Protein AF-A0A661VQ45-F1 (afdb_monomer_lite)

Radius of gyration: 21.42 Å; chains: 1; bounding box: 32×56×74 Å

Secondary structure (DSSP, 8-state):
---------------PPPHHHHHHHHHHHHHTT-HHHHHHHHHHHHTT---HHHHHHHHHHHHHHHHHHHHTT-S-HHHHHHHHHHHHHHHHH-TT--HHHHHHHHHHHHHHHHHHT-

pLDDT: mean 85.07, std 16.23, range [39.12, 97.94]

Sequence (118 aa):
MARKRKRTKKSKRTRRAPLRVLLQRGAEAWRRGREADALRLWERAWEKAPTPELAAALGELYFRRGVRAVVAGSGDDDALVNGLADLERAREFLPGDERPLYHLELAHYHLGVLREAQ

Structure (mmCIF, N/CA/C/O backbone):
data_AF-A0A661VQ45-F1
#
_entry.id   AF-A0A661VQ45-F1
#
loop_
_atom_site.group_PDB
_atom_site.id
_atom_site.type_symbol
_atom_site.label_atom_id
_atom_site.label_alt_id
_atom_site.label_comp_id
_atom_site.label_asym_id
_atom_site.label_entity_id
_atom_site.label_seq_id
_atom_site.pdbx_PDB_ins_code
_atom_site.Cartn_x
_atom_site.Cartn_y
_atom_site.Cartn_z
_atom_site.occupancy
_atom_site.B_iso_or_equiv
_atom_site.auth_seq_id
_atom_site.auth_comp_id
_atom_site.auth_asym_id
_atom_site.auth_atom_id
_atom_site.pdbx_PDB_model_num
ATOM 1 N N . MET A 1 1 ? 5.268 43.640 48.124 1.00 39.12 1 MET A N 1
ATOM 2 C CA . MET A 1 1 ? 4.985 42.185 48.033 1.00 39.12 1 MET A CA 1
ATOM 3 C C . MET A 1 1 ? 4.502 41.834 46.618 1.00 39.12 1 MET A C 1
ATOM 5 O O . MET A 1 1 ? 3.304 41.847 46.364 1.00 39.12 1 MET A O 1
ATOM 9 N N . ALA A 1 2 ? 5.407 41.583 45.663 1.00 46.31 2 ALA A N 1
ATOM 10 C CA . ALA A 1 2 ? 5.041 41.305 44.266 1.00 46.31 2 ALA A CA 1
ATOM 11 C C . ALA A 1 2 ? 4.851 39.793 44.033 1.00 46.31 2 ALA A C 1
ATOM 13 O O . ALA A 1 2 ? 5.775 38.999 44.211 1.00 46.31 2 ALA A O 1
ATOM 14 N N . ARG A 1 3 ? 3.635 39.382 43.652 1.00 49.25 3 ARG A N 1
ATOM 15 C CA . ARG A 1 3 ? 3.276 37.976 43.408 1.00 49.25 3 ARG A CA 1
ATOM 16 C C . ARG A 1 3 ? 3.955 37.453 42.133 1.00 49.25 3 ARG A C 1
ATOM 18 O O . ARG A 1 3 ? 3.633 37.863 41.021 1.00 49.25 3 ARG A O 1
ATOM 25 N N . LYS A 1 4 ? 4.873 36.500 42.310 1.00 51.28 4 LYS A N 1
ATOM 26 C CA . LYS A 1 4 ? 5.548 35.723 41.255 1.00 51.28 4 LYS A CA 1
ATOM 27 C C . LYS A 1 4 ? 4.509 34.973 40.401 1.00 51.28 4 LYS A C 1
ATOM 29 O O . LYS A 1 4 ? 3.874 34.032 40.874 1.00 51.28 4 LYS A O 1
ATOM 34 N N . ARG A 1 5 ? 4.348 35.351 39.128 1.00 54.09 5 ARG A N 1
ATOM 35 C CA . ARG A 1 5 ? 3.573 34.578 38.139 1.00 54.09 5 ARG A CA 1
ATOM 36 C C . ARG A 1 5 ? 4.308 33.265 37.825 1.00 54.09 5 ARG A C 1
ATOM 38 O O . ARG A 1 5 ? 5.359 33.280 37.188 1.00 54.09 5 ARG A O 1
ATOM 45 N N . LYS A 1 6 ? 3.756 32.120 38.248 1.00 49.16 6 LYS A N 1
ATOM 46 C CA . LYS A 1 6 ? 4.218 30.784 37.828 1.00 49.16 6 LYS A CA 1
ATOM 47 C C . LYS A 1 6 ? 3.861 30.571 36.351 1.00 49.16 6 LYS A C 1
ATOM 49 O O . LYS A 1 6 ? 2.714 30.289 36.022 1.00 49.16 6 LYS A O 1
ATOM 54 N N . ARG A 1 7 ? 4.849 30.690 35.457 1.00 54.84 7 ARG A N 1
ATOM 55 C CA . ARG A 1 7 ? 4.757 30.198 34.072 1.00 54.84 7 ARG A CA 1
ATOM 56 C C . ARG A 1 7 ? 4.648 28.671 34.106 1.00 54.84 7 ARG A C 1
ATOM 58 O O . ARG A 1 7 ? 5.625 27.985 34.397 1.00 54.84 7 ARG A O 1
ATOM 65 N N . THR A 1 8 ? 3.468 28.132 33.822 1.00 53.38 8 THR A N 1
ATOM 66 C CA . THR A 1 8 ? 3.267 26.692 33.645 1.00 53.38 8 THR A CA 1
ATOM 67 C C . THR A 1 8 ? 3.890 26.260 32.314 1.00 53.38 8 THR A C 1
ATOM 69 O O . THR A 1 8 ? 3.418 26.608 31.233 1.00 53.38 8 THR A O 1
ATOM 72 N N . LYS A 1 9 ? 4.998 25.510 32.379 1.00 51.47 9 LYS A N 1
ATOM 73 C CA . LYS A 1 9 ? 5.576 24.814 31.220 1.00 51.47 9 LYS A CA 1
ATOM 74 C C . LYS A 1 9 ? 4.565 23.767 30.741 1.00 51.47 9 LYS A C 1
ATOM 76 O O . LYS A 1 9 ? 4.441 22.700 31.337 1.00 51.47 9 LYS A O 1
ATOM 81 N N . LYS A 1 10 ? 3.826 24.069 29.671 1.00 50.44 10 LYS A N 1
ATOM 82 C CA . LYS A 1 10 ? 2.941 23.107 29.002 1.00 50.44 10 LYS A CA 1
ATOM 83 C C . LYS A 1 10 ? 3.830 22.065 28.314 1.00 50.44 10 LYS A C 1
ATOM 85 O O . LYS A 1 10 ? 4.405 22.324 27.261 1.00 50.44 10 LYS A O 1
ATOM 90 N N . SER A 1 11 ? 4.004 20.921 28.971 1.00 50.81 11 SER A N 1
ATOM 91 C CA . SER A 1 11 ? 4.728 19.761 28.448 1.00 50.81 11 SER A CA 1
ATOM 92 C C . SER A 1 11 ? 4.161 19.381 27.076 1.00 50.81 11 SER A C 1
ATOM 94 O O . SER A 1 11 ? 3.004 18.968 26.966 1.00 50.81 11 SER A O 1
ATOM 96 N N . LYS A 1 12 ? 4.964 19.561 26.017 1.00 49.72 12 LYS A N 1
ATOM 97 C CA . LYS A 1 12 ? 4.692 19.064 24.660 1.00 49.72 12 LYS A CA 1
ATOM 98 C C . LYS A 1 12 ? 4.844 17.544 24.668 1.00 49.72 12 LYS A C 1
ATOM 100 O O . LYS A 1 12 ? 5.799 16.993 24.138 1.00 49.72 12 LYS A O 1
ATOM 105 N N . ARG A 1 13 ? 3.899 16.854 25.299 1.00 52.00 13 ARG A N 1
ATOM 106 C CA . ARG A 1 13 ? 3.760 15.409 25.166 1.00 52.00 13 ARG A CA 1
ATOM 107 C C . ARG A 1 13 ? 3.248 15.179 23.746 1.00 52.00 13 ARG A C 1
ATOM 109 O O . ARG A 1 13 ? 2.069 15.402 23.478 1.00 52.00 13 ARG A O 1
ATOM 116 N N . THR A 1 14 ? 4.144 14.840 22.824 1.00 56.00 14 THR A N 1
ATOM 117 C CA . THR A 1 14 ? 3.846 14.432 21.445 1.00 56.00 14 THR A CA 1
ATOM 118 C C . THR A 1 14 ? 2.943 13.200 21.491 1.00 56.00 14 THR A C 1
ATOM 120 O O . THR A 1 14 ? 3.388 12.057 21.434 1.00 56.00 14 THR A O 1
ATOM 123 N N . ARG A 1 15 ? 1.637 13.414 21.682 1.00 61.88 15 ARG A N 1
ATOM 124 C CA . ARG A 1 15 ? 0.642 12.345 21.641 1.00 61.88 15 ARG A CA 1
ATOM 125 C C . ARG A 1 15 ? 0.630 11.815 20.213 1.00 61.88 15 ARG A C 1
ATOM 127 O O . ARG A 1 15 ? 0.176 12.508 19.304 1.00 61.88 15 ARG A O 1
ATOM 134 N N . ARG A 1 16 ? 1.155 10.597 20.024 1.00 75.38 16 ARG A N 1
ATOM 135 C CA . ARG A 1 16 ? 0.959 9.819 18.793 1.00 75.38 16 ARG A CA 1
ATOM 136 C C . ARG A 1 16 ? -0.532 9.876 18.446 1.00 75.38 16 ARG A C 1
ATOM 138 O O . ARG A 1 16 ? -1.365 9.675 19.332 1.00 75.38 16 ARG A O 1
ATOM 145 N N . ALA A 1 17 ? -0.854 10.200 17.195 1.00 83.38 17 ALA A N 1
ATOM 146 C CA . ALA A 1 17 ? -2.241 10.373 16.777 1.00 83.38 17 ALA A CA 1
ATOM 147 C C . ALA A 1 17 ? -3.061 9.098 17.083 1.00 83.38 17 ALA A C 1
ATOM 149 O O . ALA A 1 17 ? -2.539 7.986 16.918 1.00 83.38 17 ALA A O 1
ATOM 150 N N . PRO A 1 18 ? -4.317 9.232 17.551 1.00 91.31 18 PRO A N 1
ATOM 151 C CA . PRO A 1 18 ? -5.218 8.093 17.714 1.00 91.31 18 PRO A CA 1
ATOM 152 C C . PRO A 1 18 ? -5.438 7.357 16.386 1.00 91.31 18 PRO A C 1
ATOM 154 O O . PRO A 1 18 ? -5.460 8.002 15.338 1.00 91.31 18 PRO A O 1
ATOM 157 N N . LEU A 1 19 ? -5.676 6.040 16.435 1.00 91.19 19 LEU A N 1
ATOM 158 C CA . LEU A 1 19 ? -5.913 5.199 15.249 1.00 91.19 19 LEU A CA 1
ATOM 159 C C . LEU A 1 19 ? -6.979 5.795 14.316 1.00 91.19 19 LEU A C 1
ATOM 161 O O . LEU A 1 19 ? -6.713 6.007 13.139 1.00 91.19 19 LEU A O 1
ATOM 165 N N . ARG A 1 20 ? -8.136 6.190 14.867 1.00 93.69 20 ARG A N 1
ATOM 166 C CA . ARG A 1 20 ? -9.227 6.825 14.102 1.00 93.69 20 ARG A CA 1
ATOM 167 C C . ARG A 1 20 ? -8.781 8.050 13.297 1.00 93.69 20 ARG A C 1
ATOM 169 O O . ARG A 1 20 ? -9.253 8.269 12.191 1.00 93.69 20 ARG A O 1
ATOM 176 N N . VAL A 1 21 ? -7.852 8.840 13.844 1.00 94.88 21 VAL A N 1
ATOM 177 C CA . VAL A 1 21 ? -7.346 10.055 13.190 1.00 94.88 21 VAL A CA 1
ATOM 178 C C . VAL A 1 21 ? -6.406 9.691 12.045 1.00 94.88 21 VAL A C 1
ATOM 180 O O . VAL A 1 21 ? -6.426 10.362 11.018 1.00 94.88 21 VAL A O 1
ATOM 183 N N . LEU A 1 22 ? -5.597 8.640 12.207 1.00 95.69 22 LEU A N 1
ATOM 184 C CA . LEU A 1 22 ? -4.733 8.132 11.140 1.00 95.69 22 LEU A CA 1
ATOM 185 C C . LEU A 1 22 ? -5.568 7.603 9.971 1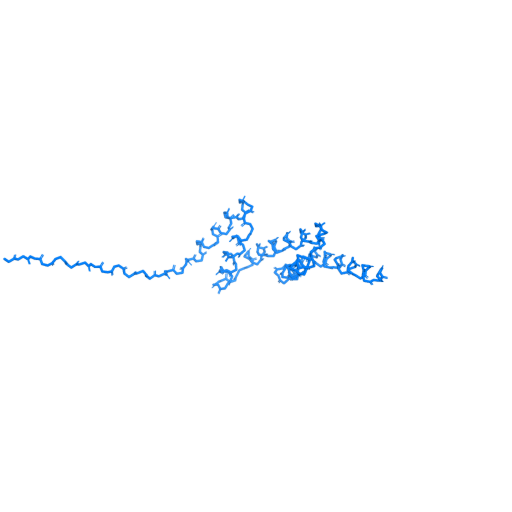.00 95.69 22 LEU A C 1
ATOM 187 O O . LEU A 1 22 ? -5.349 8.035 8.844 1.00 95.69 22 LEU A O 1
ATOM 191 N N . LEU A 1 23 ? -6.577 6.772 10.253 1.00 95.19 23 LEU A N 1
ATOM 192 C CA . LEU A 1 23 ? -7.483 6.225 9.238 1.00 95.19 23 LEU A CA 1
ATOM 193 C C . LEU A 1 23 ? -8.229 7.331 8.481 1.00 95.19 23 LEU A C 1
ATOM 195 O O . LEU A 1 23 ? -8.194 7.368 7.251 1.00 95.19 23 LEU A O 1
ATOM 199 N N . GLN A 1 24 ? -8.839 8.275 9.208 1.00 96.69 24 GLN A N 1
ATOM 200 C CA . GLN A 1 24 ? -9.585 9.386 8.612 1.00 96.69 24 GLN A CA 1
ATOM 201 C C . GLN A 1 24 ? -8.697 10.255 7.716 1.00 96.69 24 GLN A C 1
ATOM 203 O O . GLN A 1 24 ? -9.076 10.572 6.588 1.00 96.69 24 GLN A O 1
ATOM 208 N N . ARG A 1 25 ? -7.510 10.639 8.204 1.00 96.94 25 ARG A N 1
ATOM 209 C CA . ARG A 1 25 ? -6.581 11.477 7.435 1.00 96.94 25 ARG A CA 1
ATOM 210 C C . ARG A 1 25 ? -5.977 10.729 6.253 1.00 96.94 25 ARG A C 1
ATOM 212 O O . ARG A 1 25 ? -5.770 11.354 5.219 1.00 96.94 25 ARG A O 1
ATOM 219 N N . GLY A 1 26 ? -5.709 9.429 6.391 1.00 96.44 26 GLY A N 1
ATOM 220 C CA . GLY A 1 26 ? -5.221 8.588 5.299 1.00 96.44 26 GLY A CA 1
ATOM 221 C C . GLY A 1 26 ? -6.246 8.511 4.172 1.00 96.44 26 GLY A C 1
ATOM 222 O O . GLY A 1 26 ? -5.924 8.821 3.031 1.00 96.44 26 GLY A O 1
ATOM 223 N N . ALA A 1 27 ? -7.517 8.268 4.508 1.00 96.00 27 ALA A N 1
ATOM 224 C CA . ALA A 1 27 ? -8.608 8.271 3.535 1.00 96.00 27 ALA A CA 1
ATOM 225 C C . ALA A 1 27 ? -8.824 9.646 2.875 1.00 96.00 27 ALA A C 1
ATOM 227 O O . ALA A 1 27 ? -9.117 9.732 1.685 1.00 96.00 27 ALA A O 1
ATOM 228 N N . GLU A 1 28 ? -8.674 10.742 3.623 1.00 97.62 28 GLU A N 1
ATOM 229 C CA . GLU A 1 28 ? -8.734 12.095 3.057 1.00 97.62 28 GLU A CA 1
ATOM 230 C C . GLU A 1 28 ? -7.545 12.394 2.131 1.00 97.62 28 GLU A C 1
ATOM 232 O O . GLU A 1 28 ? -7.727 13.007 1.080 1.00 97.62 28 GLU A O 1
ATOM 237 N N . ALA A 1 29 ? -6.333 11.972 2.499 1.00 97.19 29 ALA A N 1
ATOM 238 C CA . ALA A 1 29 ? -5.155 12.090 1.646 1.00 97.19 29 ALA A CA 1
ATOM 239 C C . ALA A 1 29 ? -5.329 11.287 0.351 1.00 97.19 29 ALA A C 1
ATOM 241 O O . ALA A 1 29 ? -5.102 11.838 -0.725 1.00 97.19 29 ALA A O 1
ATOM 242 N N . TRP A 1 30 ? -5.840 10.058 0.457 1.00 95.62 30 TRP A N 1
ATOM 243 C CA . TRP A 1 30 ? -6.154 9.188 -0.673 1.00 95.62 30 TRP A CA 1
ATOM 244 C C . TRP A 1 30 ? -7.130 9.839 -1.652 1.00 95.62 30 TRP A C 1
ATOM 246 O O . TRP A 1 30 ? -6.817 9.998 -2.828 1.00 95.62 30 TRP A O 1
ATOM 256 N N . ARG A 1 31 ? -8.274 10.335 -1.157 1.00 95.50 31 ARG A N 1
ATOM 257 C CA . ARG A 1 31 ? -9.271 11.034 -1.992 1.00 95.50 31 ARG A CA 1
ATOM 258 C C . ARG A 1 31 ? -8.724 12.279 -2.691 1.00 95.50 31 ARG A C 1
ATOM 260 O O . ARG A 1 31 ? -9.261 12.682 -3.713 1.00 95.50 31 ARG A O 1
ATOM 267 N N . ARG A 1 32 ? -7.683 12.905 -2.136 1.00 96.38 32 ARG A N 1
ATOM 268 C CA . ARG A 1 32 ? -7.011 14.073 -2.726 1.00 96.38 32 ARG A CA 1
ATOM 269 C C . ARG A 1 32 ? -5.846 13.704 -3.653 1.00 96.38 32 ARG A C 1
ATOM 271 O O . ARG A 1 32 ? -5.099 14.596 -4.034 1.00 96.38 32 ARG A O 1
ATOM 278 N N . GLY A 1 33 ? -5.641 12.421 -3.957 1.00 94.19 33 GLY A N 1
ATOM 279 C CA . GLY A 1 33 ? -4.520 11.954 -4.780 1.00 94.19 33 GLY A CA 1
ATOM 280 C C . GLY A 1 33 ? -3.151 12.075 -4.102 1.00 94.19 33 GLY A C 1
ATOM 281 O O . GLY A 1 33 ? -2.121 11.959 -4.757 1.00 94.19 33 GLY A O 1
ATOM 282 N N . ARG A 1 34 ? -3.104 12.314 -2.784 1.00 96.06 34 ARG A N 1
ATOM 283 C CA . ARG A 1 34 ? -1.853 12.424 -2.018 1.00 96.06 34 ARG A CA 1
ATOM 284 C C . ARG A 1 34 ? -1.437 11.047 -1.512 1.00 96.06 34 ARG A C 1
ATOM 286 O O . ARG A 1 34 ? -1.500 10.769 -0.315 1.00 96.06 34 ARG A O 1
ATOM 293 N N . GLU A 1 35 ? -1.047 10.180 -2.442 1.00 93.44 35 GLU A N 1
ATOM 294 C CA . GLU A 1 35 ? -0.789 8.754 -2.187 1.00 93.44 35 GLU A CA 1
ATOM 295 C C . GLU A 1 35 ? 0.316 8.531 -1.141 1.00 93.44 35 GLU A C 1
ATOM 297 O O . GLU A 1 35 ? 0.129 7.744 -0.218 1.00 93.44 35 GLU A O 1
ATOM 302 N N . ALA A 1 36 ? 1.421 9.283 -1.196 1.00 94.12 36 ALA A N 1
ATOM 303 C CA . ALA A 1 36 ? 2.509 9.170 -0.215 1.00 94.12 36 ALA A CA 1
ATOM 304 C C . ALA A 1 36 ? 2.065 9.518 1.221 1.00 94.12 36 ALA A C 1
ATOM 306 O O . ALA A 1 36 ? 2.459 8.866 2.191 1.00 94.12 36 ALA A O 1
ATOM 307 N N . ASP A 1 37 ? 1.207 10.533 1.368 1.00 96.50 37 ASP A N 1
ATOM 308 C CA . ASP A 1 37 ? 0.628 10.895 2.663 1.00 96.50 37 ASP A CA 1
ATOM 309 C C . ASP A 1 37 ? -0.336 9.816 3.164 1.00 96.50 37 ASP A C 1
ATOM 311 O O . ASP A 1 37 ? -0.317 9.491 4.355 1.00 96.50 37 ASP A O 1
ATOM 315 N N . ALA A 1 38 ? -1.167 9.273 2.270 1.00 97.56 38 ALA A N 1
ATOM 316 C CA . ALA A 1 38 ? -2.100 8.199 2.588 1.00 97.56 38 ALA A CA 1
ATOM 317 C C . ALA A 1 38 ? -1.357 6.951 3.073 1.00 97.56 38 ALA A C 1
ATOM 319 O O . ALA A 1 38 ? -1.661 6.466 4.164 1.00 97.56 38 ALA A O 1
ATOM 320 N N . LEU A 1 39 ? -0.328 6.517 2.335 1.00 96.62 39 LEU A N 1
ATOM 321 C CA . LEU A 1 39 ? 0.488 5.358 2.684 1.00 96.62 39 LEU A CA 1
ATOM 322 C C . LEU A 1 39 ? 1.080 5.502 4.083 1.00 96.62 39 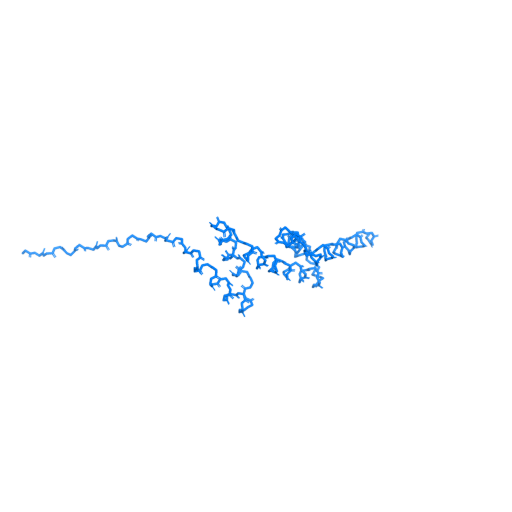LEU A C 1
ATOM 324 O O . LEU A 1 39 ? 0.798 4.693 4.961 1.00 96.62 39 LEU A O 1
ATOM 328 N N . ARG A 1 40 ? 1.803 6.597 4.336 1.00 97.00 40 ARG A N 1
ATOM 329 C CA . ARG A 1 40 ? 2.441 6.846 5.635 1.00 97.00 40 ARG A CA 1
ATOM 330 C C . ARG A 1 40 ? 1.440 6.834 6.796 1.00 97.00 40 ARG A C 1
ATOM 332 O O . ARG A 1 40 ? 1.778 6.465 7.922 1.00 97.00 40 ARG A O 1
ATOM 339 N N . LEU A 1 41 ? 0.220 7.325 6.575 1.00 97.88 41 LEU A N 1
ATOM 340 C CA . LEU A 1 41 ? -0.821 7.350 7.604 1.00 97.88 41 LEU A CA 1
ATOM 341 C C . LEU A 1 41 ? -1.415 5.962 7.845 1.00 97.88 41 LEU A C 1
ATOM 343 O O . LEU A 1 41 ? -1.656 5.611 9.002 1.00 97.88 41 LEU A O 1
ATOM 347 N N . TRP A 1 42 ? -1.635 5.195 6.782 1.00 97.75 42 TRP A N 1
ATOM 348 C CA . TRP A 1 42 ? -2.185 3.848 6.849 1.00 97.75 42 TRP A CA 1
ATOM 349 C C . TRP A 1 42 ? -1.174 2.811 7.345 1.00 97.75 42 TRP A C 1
ATOM 351 O O . TRP A 1 42 ? -1.550 2.012 8.191 1.00 97.75 42 TRP A O 1
ATOM 361 N N . GLU A 1 43 ? 0.110 2.890 6.992 1.00 96.81 43 GLU A N 1
ATOM 362 C CA . GLU A 1 43 ? 1.172 2.057 7.587 1.00 96.81 43 GLU A CA 1
ATOM 363 C C . GLU A 1 43 ? 1.258 2.273 9.104 1.00 96.81 43 GLU A C 1
ATOM 365 O O . GLU A 1 43 ? 1.265 1.33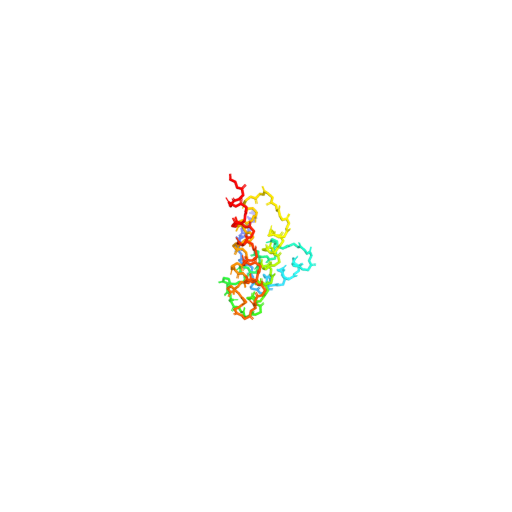2 9.894 1.00 96.81 43 GLU A O 1
ATOM 370 N N . ARG A 1 44 ? 1.198 3.532 9.553 1.00 96.44 44 ARG A N 1
ATOM 371 C CA . ARG A 1 44 ? 1.147 3.848 10.991 1.00 96.44 44 ARG A CA 1
ATOM 372 C C . ARG A 1 44 ? -0.125 3.360 11.675 1.00 96.44 44 ARG A C 1
ATOM 374 O O . ARG A 1 44 ? -0.125 3.157 12.890 1.00 96.44 44 ARG A O 1
ATOM 381 N N . ALA A 1 45 ? -1.235 3.282 10.945 1.00 96.44 45 ALA A N 1
ATOM 382 C CA . ALA A 1 45 ? -2.462 2.687 11.453 1.00 96.44 45 ALA A CA 1
ATOM 383 C C . ALA A 1 45 ? -2.318 1.159 11.543 1.00 96.44 45 ALA A C 1
ATOM 385 O O . ALA A 1 45 ? -2.735 0.584 12.545 1.00 96.44 45 ALA A O 1
ATOM 386 N N . TRP A 1 46 ? -1.644 0.544 10.570 1.00 96.50 46 TRP A N 1
ATOM 387 C CA . TRP A 1 46 ? -1.388 -0.890 10.492 1.00 96.50 46 TRP A CA 1
ATOM 388 C C . TRP A 1 46 ? -0.515 -1.364 11.649 1.00 96.50 46 TRP A C 1
ATOM 390 O O . TRP A 1 46 ? -0.900 -2.278 12.365 1.00 96.50 46 TRP A O 1
ATOM 400 N N . GLU A 1 47 ? 0.574 -0.649 11.947 1.00 95.56 47 GLU A N 1
ATOM 401 C CA . GLU A 1 47 ? 1.418 -0.907 13.126 1.00 95.56 47 GLU A CA 1
ATOM 402 C C . GLU A 1 47 ? 0.643 -0.870 14.456 1.00 95.56 47 GLU A C 1
ATOM 404 O O . GLU A 1 47 ? 1.069 -1.453 15.452 1.00 95.56 47 GLU A O 1
ATOM 409 N N . LYS A 1 48 ? -0.469 -0.127 14.512 1.00 94.50 48 LYS A N 1
ATOM 410 C CA . LYS A 1 48 ? -1.280 0.018 15.727 1.00 94.50 48 LYS A CA 1
ATOM 411 C C . LYS A 1 48 ? -2.363 -1.043 15.838 1.00 94.50 48 LYS A C 1
ATOM 413 O O . LYS A 1 48 ? -2.614 -1.513 16.943 1.00 94.50 48 LYS A O 1
ATOM 418 N N . ALA A 1 49 ? -3.069 -1.301 14.745 1.00 94.75 49 ALA A N 1
ATOM 419 C CA . ALA A 1 49 ? -4.187 -2.229 14.690 1.00 94.75 49 ALA A CA 1
ATOM 420 C C . ALA A 1 49 ? -4.406 -2.674 13.235 1.00 94.75 49 ALA A C 1
ATOM 422 O O . ALA A 1 49 ? -5.086 -1.972 12.480 1.00 94.75 49 ALA A O 1
ATOM 423 N N . PRO A 1 50 ? -3.837 -3.823 12.843 1.00 96.06 50 PRO A N 1
ATOM 424 C CA . PRO A 1 50 ? -4.135 -4.457 11.567 1.00 96.06 50 PRO A CA 1
ATOM 425 C C . PRO A 1 50 ? -5.620 -4.820 11.474 1.00 96.06 50 PRO A C 1
ATOM 427 O O . PRO A 1 50 ? -6.164 -5.435 12.393 1.00 96.06 50 PRO A O 1
ATOM 430 N N . THR A 1 51 ? -6.278 -4.459 10.372 1.00 95.62 51 THR A N 1
ATOM 431 C CA . THR A 1 51 ? -7.646 -4.908 10.060 1.00 95.62 51 THR A CA 1
ATOM 432 C C . THR A 1 51 ? -7.751 -5.292 8.584 1.00 95.62 51 THR A C 1
ATOM 434 O O . THR A 1 51 ? -6.978 -4.765 7.778 1.00 95.62 51 THR A O 1
ATOM 437 N N . PRO A 1 52 ? -8.697 -6.167 8.194 1.00 94.88 52 PRO A N 1
ATOM 438 C CA . PRO A 1 52 ? -8.894 -6.536 6.792 1.00 94.88 52 PRO A CA 1
ATOM 439 C C . PRO A 1 52 ? -9.170 -5.336 5.874 1.00 94.88 52 PRO A C 1
ATOM 441 O O . PRO A 1 52 ? -8.661 -5.275 4.760 1.00 94.88 52 PRO A O 1
ATOM 444 N N . GLU A 1 53 ? -9.914 -4.335 6.347 1.00 94.56 53 GLU A N 1
ATOM 445 C CA . GLU A 1 53 ? -10.225 -3.130 5.569 1.00 94.56 53 GLU A CA 1
ATOM 446 C C . GLU A 1 53 ? -8.978 -2.272 5.339 1.00 94.56 53 GLU A C 1
ATOM 448 O O . GLU A 1 53 ? -8.799 -1.696 4.266 1.00 94.56 53 GLU A O 1
ATOM 453 N N . LEU A 1 54 ? -8.103 -2.184 6.347 1.00 96.31 54 LEU A N 1
ATOM 454 C CA . LEU A 1 54 ? -6.841 -1.467 6.225 1.00 96.31 54 LEU A CA 1
ATOM 455 C C . LEU A 1 54 ? -5.844 -2.225 5.345 1.00 96.31 54 LEU A C 1
ATOM 457 O O . LEU A 1 54 ? -5.131 -1.582 4.577 1.00 96.31 54 LEU A O 1
ATOM 461 N N . ALA A 1 55 ? -5.826 -3.560 5.422 1.00 96.94 55 ALA A N 1
ATOM 462 C CA . ALA A 1 55 ? -5.066 -4.401 4.502 1.00 96.94 55 ALA A CA 1
ATOM 463 C C . ALA A 1 55 ? -5.505 -4.136 3.059 1.00 96.94 55 ALA A C 1
ATOM 465 O O . ALA A 1 55 ? -4.674 -3.774 2.236 1.00 96.94 55 ALA A O 1
ATOM 466 N N . ALA A 1 56 ? -6.810 -4.189 2.775 1.00 96.25 56 ALA A N 1
ATOM 467 C CA . ALA A 1 56 ? -7.337 -3.917 1.441 1.00 96.25 56 ALA A CA 1
ATOM 468 C C . ALA A 1 56 ? -6.975 -2.506 0.938 1.00 96.25 56 ALA A C 1
ATOM 470 O O . ALA A 1 56 ? -6.576 -2.337 -0.213 1.00 96.25 56 ALA A O 1
ATOM 471 N N . ALA A 1 57 ? -7.060 -1.491 1.806 1.00 95.88 57 ALA A N 1
ATOM 472 C CA . ALA A 1 57 ? -6.695 -0.118 1.460 1.00 95.88 57 ALA A CA 1
ATOM 473 C C . ALA A 1 57 ? -5.192 0.049 1.169 1.00 95.88 57 ALA A C 1
ATOM 475 O O . ALA A 1 57 ? -4.827 0.736 0.213 1.00 95.88 57 ALA A O 1
ATOM 476 N N . LEU A 1 58 ? -4.323 -0.572 1.974 1.00 97.94 58 LEU A N 1
ATOM 477 C CA . LEU A 1 58 ? -2.878 -0.594 1.732 1.00 97.94 58 LEU A CA 1
ATOM 478 C C . LEU A 1 58 ? -2.547 -1.361 0.452 1.00 97.94 58 LEU A C 1
ATOM 480 O O . LEU A 1 58 ? -1.789 -0.854 -0.369 1.00 97.94 58 LEU A O 1
ATOM 484 N N . GLY A 1 59 ? -3.157 -2.527 0.254 1.00 97.75 59 GLY A N 1
ATOM 485 C CA . GLY A 1 59 ? -2.973 -3.359 -0.929 1.00 97.75 59 GLY A CA 1
ATOM 486 C C . GLY A 1 59 ? -3.322 -2.628 -2.220 1.00 97.75 59 GLY A C 1
ATOM 487 O O . GLY A 1 59 ? -2.499 -2.566 -3.125 1.00 97.75 59 GLY A O 1
ATOM 488 N N . GLU A 1 60 ? -4.491 -1.986 -2.288 1.00 97.12 60 GLU A N 1
ATOM 489 C CA . GLU A 1 60 ? -4.897 -1.201 -3.463 1.00 97.12 60 GLU A CA 1
ATOM 490 C C . GLU A 1 60 ? -3.978 0.013 -3.700 1.00 97.12 60 GLU A C 1
ATOM 492 O O . GLU A 1 60 ? -3.702 0.377 -4.846 1.00 97.12 60 GLU A O 1
ATOM 497 N N . LEU A 1 61 ? -3.475 0.644 -2.633 1.00 97.38 61 LEU A N 1
ATOM 498 C CA . LEU A 1 61 ? -2.529 1.754 -2.750 1.00 97.38 61 LEU A CA 1
ATOM 499 C C . LEU A 1 61 ? -1.192 1.289 -3.331 1.00 97.38 61 LEU A C 1
ATOM 501 O O . LEU A 1 61 ? -0.698 1.898 -4.284 1.00 97.38 61 LEU A O 1
ATOM 505 N N . TYR A 1 62 ? -0.613 0.231 -2.761 1.00 97.88 62 TYR A N 1
ATOM 506 C CA . TYR A 1 62 ? 0.628 -0.360 -3.251 1.00 97.88 62 TYR A CA 1
ATOM 507 C C . TYR A 1 62 ? 0.460 -0.851 -4.690 1.00 97.88 62 TYR A C 1
ATOM 509 O O . TYR A 1 62 ? 1.282 -0.530 -5.541 1.00 97.88 62 TYR A O 1
ATOM 517 N N . PHE A 1 63 ? -0.663 -1.500 -5.005 1.00 97.00 63 PHE A N 1
ATOM 518 C CA . PHE A 1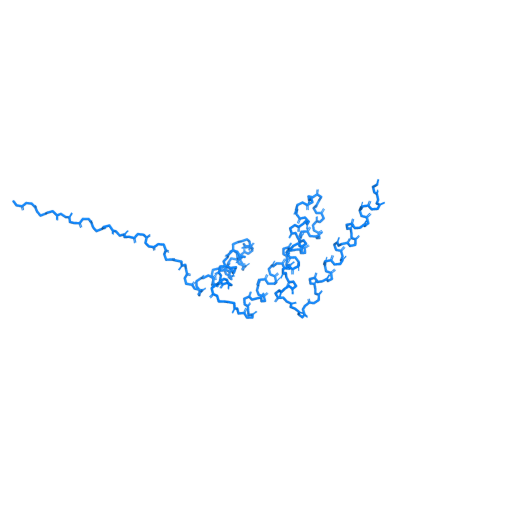 63 ? -0.979 -1.954 -6.356 1.00 97.00 63 PHE A CA 1
ATOM 519 C C . PHE A 1 63 ? -0.934 -0.805 -7.370 1.00 97.00 63 PHE A C 1
ATOM 521 O O . PHE A 1 63 ? -0.223 -0.877 -8.370 1.00 97.00 63 PHE A O 1
ATOM 528 N N . ARG A 1 64 ? -1.641 0.299 -7.097 1.00 94.81 64 ARG A N 1
ATOM 529 C CA . ARG A 1 64 ? -1.687 1.460 -8.003 1.00 94.81 64 ARG A CA 1
ATOM 530 C C . ARG A 1 64 ? -0.329 2.113 -8.202 1.00 94.81 64 ARG A C 1
ATOM 532 O O . ARG A 1 64 ? -0.023 2.544 -9.314 1.00 94.81 64 ARG A O 1
ATOM 539 N N . ARG A 1 65 ? 0.472 2.211 -7.142 1.00 93.50 65 ARG A N 1
ATOM 540 C CA . ARG A 1 65 ? 1.839 2.728 -7.243 1.00 93.50 65 ARG A CA 1
ATOM 541 C C . ARG A 1 65 ? 2.727 1.802 -8.069 1.00 93.50 65 ARG A C 1
ATOM 543 O O . ARG A 1 65 ? 3.390 2.281 -8.986 1.00 93.50 65 ARG A O 1
ATOM 550 N N . GLY A 1 66 ? 2.666 0.502 -7.797 1.00 94.25 66 GLY A N 1
ATOM 551 C CA . GLY A 1 66 ? 3.429 -0.522 -8.498 1.00 94.25 66 GLY A CA 1
ATOM 552 C C . GLY A 1 66 ? 3.131 -0.559 -9.995 1.00 94.25 66 GLY A C 1
ATOM 553 O O . GLY A 1 66 ? 4.039 -0.427 -10.812 1.00 94.25 66 GLY A O 1
ATOM 554 N N . VAL A 1 67 ? 1.847 -0.610 -10.369 1.00 93.44 67 VAL A N 1
ATOM 555 C CA . VAL A 1 67 ? 1.424 -0.561 -11.778 1.00 93.44 67 VAL A CA 1
ATOM 556 C C . VAL A 1 67 ? 1.898 0.721 -12.452 1.00 93.44 67 VAL A C 1
ATOM 558 O O . VAL A 1 67 ? 2.380 0.667 -13.576 1.00 93.44 67 VAL A O 1
ATOM 561 N N . ARG A 1 68 ? 1.797 1.878 -11.786 1.00 91.12 68 ARG A N 1
ATOM 562 C CA . ARG A 1 68 ? 2.241 3.149 -12.371 1.00 91.12 68 ARG A CA 1
ATOM 563 C C . ARG A 1 68 ? 3.735 3.138 -12.674 1.00 91.12 68 ARG A C 1
ATOM 565 O O . ARG A 1 68 ? 4.113 3.597 -13.741 1.00 91.12 68 ARG A O 1
ATOM 572 N N . ALA A 1 69 ? 4.554 2.623 -11.764 1.00 89.00 69 ALA A N 1
ATOM 573 C CA . ALA A 1 69 ? 5.994 2.519 -11.965 1.00 89.00 69 ALA A CA 1
ATOM 574 C C . ALA A 1 69 ? 6.350 1.560 -13.114 1.00 89.00 69 ALA A C 1
ATOM 576 O O . ALA A 1 69 ? 7.149 1.912 -13.976 1.00 89.00 69 ALA A O 1
ATOM 577 N N . VAL A 1 70 ? 5.698 0.394 -13.180 1.00 86.62 70 VAL A N 1
ATOM 578 C CA . VAL A 1 70 ? 5.925 -0.593 -14.250 1.00 86.62 70 VAL A CA 1
ATOM 579 C C . VAL A 1 70 ? 5.438 -0.080 -15.612 1.00 86.62 70 VAL A C 1
ATOM 581 O O . VAL A 1 70 ? 6.158 -0.161 -16.601 1.00 86.62 70 VAL A O 1
ATOM 584 N N . VAL A 1 71 ? 4.222 0.470 -15.681 1.00 83.00 71 VAL A N 1
ATOM 585 C CA . VAL A 1 71 ? 3.584 0.905 -16.939 1.00 83.00 71 VAL A CA 1
ATOM 586 C C . VAL A 1 71 ? 4.161 2.213 -17.461 1.00 83.00 71 VAL A C 1
ATOM 588 O O . VAL A 1 71 ? 4.230 2.395 -18.674 1.00 83.00 71 VAL A O 1
ATOM 591 N N . ALA A 1 72 ? 4.592 3.128 -16.586 1.00 78.69 72 ALA A N 1
ATOM 592 C CA . ALA A 1 72 ? 5.233 4.364 -17.030 1.00 78.69 72 ALA A CA 1
ATOM 593 C C . ALA A 1 72 ? 6.535 4.102 -17.801 1.00 78.69 72 ALA A C 1
ATOM 595 O O . ALA A 1 72 ? 7.046 5.038 -18.414 1.00 78.69 72 ALA A O 1
ATOM 596 N N . GLY A 1 73 ? 7.056 2.862 -17.788 1.00 64.25 73 GLY A N 1
ATOM 597 C CA . GLY A 1 73 ? 8.244 2.478 -18.544 1.00 64.25 73 GLY A CA 1
ATOM 598 C C . GLY A 1 73 ? 9.407 3.405 -18.228 1.00 64.25 73 GLY A C 1
ATOM 599 O O . GLY A 1 73 ? 10.166 3.775 -19.123 1.00 64.25 73 GLY A O 1
ATOM 600 N N . SER A 1 74 ? 9.478 3.880 -16.981 1.00 54.72 74 SER A N 1
ATOM 601 C CA . SER A 1 74 ? 10.495 4.830 -16.578 1.00 54.72 74 SER A CA 1
ATOM 602 C C . SER A 1 74 ? 11.828 4.127 -16.750 1.00 54.72 74 SER A C 1
ATOM 604 O O . SER A 1 74 ? 12.095 3.167 -16.034 1.00 54.72 74 SER A O 1
ATOM 606 N N . GLY A 1 75 ? 12.659 4.604 -17.681 1.00 59.62 75 GLY A N 1
ATOM 607 C CA . GLY A 1 75 ? 14.065 4.202 -17.837 1.00 59.62 75 GLY A CA 1
ATOM 608 C C . GLY A 1 75 ? 14.941 4.588 -16.636 1.00 59.62 75 GLY A C 1
ATOM 609 O O . GLY A 1 75 ? 16.120 4.875 -16.793 1.00 59.62 75 GLY A O 1
ATOM 610 N N . ASP A 1 76 ? 14.320 4.667 -15.464 1.00 76.69 76 ASP A N 1
ATOM 611 C CA . ASP A 1 76 ? 14.887 4.822 -14.146 1.00 76.69 76 ASP A CA 1
ATOM 612 C C . ASP A 1 76 ? 14.681 3.480 -13.435 1.00 76.69 76 ASP A C 1
ATOM 614 O O . ASP A 1 76 ? 13.566 3.133 -13.021 1.00 76.69 76 ASP A O 1
ATOM 618 N N . ASP A 1 77 ? 15.765 2.712 -13.350 1.00 80.06 77 ASP A N 1
ATOM 619 C CA . ASP A 1 77 ? 15.780 1.385 -12.740 1.00 80.06 77 ASP A CA 1
ATOM 620 C C . ASP A 1 77 ? 15.283 1.426 -11.285 1.00 80.06 77 ASP A C 1
ATOM 622 O O . ASP A 1 77 ? 14.608 0.495 -10.840 1.00 80.06 77 ASP A O 1
ATOM 626 N N . ASP A 1 78 ? 15.518 2.524 -10.555 1.00 84.25 78 ASP A N 1
ATOM 627 C CA . ASP A 1 78 ? 15.069 2.664 -9.168 1.00 84.25 78 ASP A CA 1
ATOM 628 C C . ASP A 1 78 ? 13.542 2.756 -9.082 1.00 84.25 78 ASP A C 1
ATOM 630 O O . ASP A 1 78 ? 12.919 2.173 -8.187 1.00 84.25 78 ASP A O 1
ATOM 634 N N . ALA A 1 79 ? 12.903 3.466 -10.013 1.00 85.25 79 ALA A N 1
ATOM 635 C CA . ALA A 1 79 ? 11.448 3.554 -10.068 1.00 85.25 79 ALA A CA 1
ATOM 636 C C . ALA A 1 79 ? 10.826 2.179 -10.349 1.00 85.25 79 ALA A C 1
ATOM 638 O O . ALA A 1 79 ? 9.856 1.801 -9.686 1.00 85.25 79 ALA A O 1
ATOM 639 N N . LEU A 1 80 ? 11.420 1.402 -11.259 1.00 86.19 80 LEU A N 1
ATOM 640 C CA . LEU A 1 80 ? 10.973 0.045 -11.567 1.00 86.19 80 LEU A CA 1
ATOM 641 C C . LEU A 1 80 ? 11.143 -0.902 -10.371 1.00 86.19 80 LEU A C 1
ATOM 643 O O . LEU A 1 80 ? 10.198 -1.608 -10.020 1.00 86.19 80 LEU A O 1
ATOM 647 N N . VAL A 1 81 ? 12.299 -0.884 -9.702 1.00 88.69 81 VAL A N 1
ATOM 648 C CA . VAL A 1 81 ? 12.558 -1.706 -8.505 1.00 88.69 81 VAL A CA 1
ATOM 649 C C . VAL A 1 81 ? 11.562 -1.385 -7.388 1.00 88.69 81 VAL A C 1
ATOM 651 O O . VAL A 1 81 ? 10.975 -2.295 -6.800 1.00 88.69 81 VAL A O 1
ATOM 654 N N . ASN A 1 82 ? 11.311 -0.100 -7.126 1.00 90.31 82 ASN A N 1
ATOM 655 C CA . ASN A 1 82 ? 10.305 0.317 -6.148 1.00 90.31 82 ASN A CA 1
ATOM 656 C C . ASN A 1 82 ? 8.890 -0.114 -6.564 1.00 90.31 82 ASN A C 1
ATOM 658 O O . ASN A 1 82 ? 8.096 -0.517 -5.716 1.00 90.31 82 ASN A O 1
ATOM 662 N N . GLY A 1 83 ? 8.582 -0.069 -7.862 1.00 92.69 83 GLY A N 1
ATOM 663 C CA . GLY A 1 83 ? 7.314 -0.533 -8.414 1.00 92.69 83 GLY A CA 1
ATOM 664 C C . GLY A 1 83 ? 7.075 -2.027 -8.208 1.00 92.69 83 GLY A C 1
ATOM 665 O O . GLY A 1 83 ? 5.995 -2.425 -7.776 1.00 92.69 83 GLY A O 1
ATOM 666 N N . LEU A 1 84 ? 8.095 -2.849 -8.462 1.00 93.50 84 LEU A N 1
ATOM 667 C CA . LEU A 1 84 ? 8.061 -4.291 -8.211 1.00 93.50 84 LEU A CA 1
ATOM 668 C C . LEU A 1 84 ? 7.857 -4.596 -6.722 1.00 93.50 84 LEU A C 1
ATOM 670 O O . LEU A 1 84 ? 7.008 -5.412 -6.370 1.00 93.50 84 LEU A O 1
ATOM 674 N N . ALA A 1 85 ? 8.578 -3.896 -5.842 1.00 94.44 85 ALA A N 1
ATOM 675 C CA . ALA A 1 85 ? 8.405 -4.039 -4.399 1.00 94.4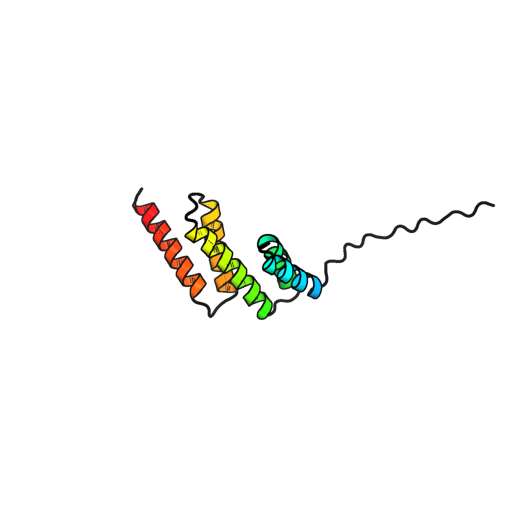4 85 ALA A CA 1
ATOM 676 C C . ALA A 1 85 ? 6.988 -3.642 -3.943 1.00 94.44 85 ALA A C 1
ATOM 678 O O . ALA A 1 85 ? 6.389 -4.333 -3.117 1.00 94.44 85 ALA A O 1
ATOM 679 N N . ASP A 1 86 ? 6.426 -2.566 -4.504 1.00 96.25 86 ASP A N 1
ATOM 680 C CA . ASP A 1 86 ? 5.042 -2.162 -4.252 1.00 96.25 86 ASP A CA 1
ATOM 681 C C . ASP A 1 86 ? 4.051 -3.255 -4.726 1.00 96.25 86 ASP A C 1
ATOM 683 O O . ASP A 1 86 ? 3.106 -3.578 -4.009 1.00 96.25 86 ASP A O 1
ATOM 687 N N . LEU A 1 87 ? 4.265 -3.903 -5.878 1.00 96.31 87 LEU A N 1
ATOM 688 C CA . LEU A 1 87 ? 3.395 -5.002 -6.331 1.00 96.31 87 LEU A CA 1
ATOM 689 C C . LEU A 1 87 ? 3.477 -6.253 -5.436 1.00 96.31 87 LEU A C 1
ATOM 691 O O . LEU A 1 87 ? 2.441 -6.855 -5.146 1.00 96.31 87 LEU A O 1
ATOM 695 N N . GLU A 1 88 ? 4.663 -6.620 -4.945 1.00 96.25 88 GLU A N 1
ATOM 696 C CA . GLU A 1 88 ? 4.811 -7.718 -3.973 1.00 96.25 88 GLU A CA 1
ATOM 697 C C . GLU A 1 88 ? 4.067 -7.407 -2.669 1.00 96.25 88 GLU A C 1
ATOM 699 O O . GLU A 1 88 ? 3.285 -8.220 -2.173 1.00 96.25 88 GLU A O 1
ATOM 704 N N . ARG A 1 89 ? 4.204 -6.179 -2.153 1.00 97.31 89 ARG A N 1
ATOM 705 C CA . ARG A 1 89 ? 3.425 -5.733 -0.990 1.00 97.31 89 ARG A CA 1
ATOM 706 C C . ARG A 1 89 ? 1.926 -5.803 -1.247 1.00 97.31 89 ARG A C 1
ATOM 708 O O . ARG A 1 89 ? 1.177 -6.240 -0.377 1.00 97.31 89 ARG A O 1
ATOM 715 N N . ALA A 1 90 ? 1.471 -5.398 -2.429 1.00 97.50 90 ALA A N 1
ATOM 716 C CA . ALA A 1 90 ? 0.058 -5.478 -2.779 1.00 97.50 90 ALA A CA 1
ATOM 717 C C . ALA A 1 90 ? -0.470 -6.918 -2.706 1.00 97.50 90 ALA A C 1
ATOM 719 O O . ALA A 1 90 ? -1.541 -7.139 -2.142 1.00 97.50 90 ALA A O 1
ATOM 720 N N . ARG A 1 91 ? 0.301 -7.894 -3.198 1.00 96.19 91 ARG A N 1
ATOM 721 C CA . ARG A 1 91 ? -0.022 -9.325 -3.116 1.00 96.19 91 ARG A CA 1
ATOM 722 C C . ARG A 1 91 ? -0.095 -9.830 -1.672 1.00 96.19 91 ARG A C 1
ATOM 724 O O . ARG A 1 91 ? -1.002 -10.592 -1.349 1.00 96.19 91 ARG A O 1
ATOM 731 N N . GLU A 1 92 ? 0.811 -9.391 -0.795 1.00 95.56 92 GLU A N 1
ATOM 732 C CA . GLU A 1 92 ? 0.765 -9.733 0.639 1.00 95.56 92 GLU A CA 1
ATOM 733 C C . GLU A 1 92 ? -0.543 -9.264 1.297 1.00 95.56 92 GLU A C 1
ATOM 735 O O . GLU A 1 92 ? -1.138 -9.980 2.103 1.00 95.56 92 GLU A O 1
ATOM 740 N N . PHE A 1 93 ? -1.000 -8.058 0.950 1.00 95.94 93 PHE A N 1
ATOM 741 C CA . PHE A 1 93 ? -2.221 -7.471 1.503 1.00 95.94 93 PHE A CA 1
ATOM 742 C C . PHE A 1 93 ? -3.510 -7.969 0.831 1.00 95.94 93 PHE A C 1
ATOM 744 O O . PHE A 1 93 ? -4.586 -7.838 1.420 1.00 95.94 93 PHE A O 1
ATOM 751 N N . LEU A 1 94 ? -3.415 -8.541 -0.373 1.00 94.31 94 LEU A N 1
ATOM 752 C CA . LEU A 1 94 ? -4.539 -9.002 -1.192 1.00 94.31 94 LEU A CA 1
ATOM 753 C C . LEU A 1 94 ? -4.344 -10.468 -1.642 1.00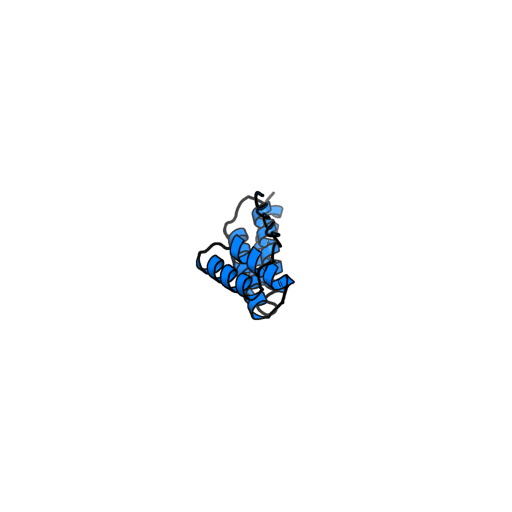 94.31 94 LEU A C 1
ATOM 755 O O . LEU A 1 94 ? -4.238 -10.735 -2.836 1.00 94.31 94 LEU A O 1
ATOM 759 N N . PRO A 1 95 ? -4.335 -11.454 -0.725 1.00 89.06 95 PRO A N 1
ATOM 760 C CA . PRO A 1 95 ? -3.941 -12.837 -1.033 1.00 89.06 95 PRO A CA 1
ATOM 761 C C . PRO A 1 95 ? -4.869 -13.596 -2.002 1.00 89.06 95 PRO A C 1
ATOM 763 O O . PRO A 1 95 ? -4.522 -14.691 -2.431 1.00 89.06 95 PRO A O 1
ATOM 766 N N . GLY A 1 96 ? -6.044 -13.052 -2.329 1.00 90.69 96 GLY A N 1
ATOM 767 C CA . GLY A 1 96 ? -6.975 -13.613 -3.319 1.00 90.69 96 GLY A CA 1
ATOM 768 C C . GLY A 1 96 ? -7.128 -12.760 -4.580 1.00 90.69 96 GLY A C 1
ATOM 769 O O . GLY A 1 96 ? -7.997 -13.043 -5.397 1.00 90.69 96 GLY A O 1
ATOM 770 N N . ASP A 1 97 ? -6.345 -11.691 -4.710 1.00 93.56 97 ASP A N 1
ATOM 771 C CA . ASP A 1 97 ? -6.353 -10.830 -5.885 1.00 93.56 97 ASP A CA 1
ATOM 772 C C . ASP A 1 97 ? -5.199 -11.219 -6.806 1.00 93.56 97 ASP A C 1
ATOM 774 O O . ASP A 1 97 ? -4.031 -11.172 -6.421 1.00 93.56 97 ASP A O 1
ATOM 778 N N . GLU A 1 98 ? -5.525 -11.606 -8.032 1.00 94.62 98 GLU A N 1
ATOM 779 C CA . GLU A 1 98 ? -4.540 -12.038 -9.025 1.00 94.62 98 GLU A CA 1
ATOM 780 C C . GLU A 1 98 ? -3.903 -10.855 -9.769 1.00 94.62 98 GLU A C 1
ATOM 782 O O . GLU A 1 98 ? -2.864 -11.015 -10.412 1.00 94.62 98 GLU A O 1
ATOM 787 N N . ARG A 1 99 ? -4.477 -9.643 -9.666 1.00 95.38 99 ARG A N 1
ATOM 788 C CA . ARG A 1 99 ? -3.986 -8.461 -10.393 1.00 95.38 99 ARG A CA 1
ATOM 789 C C . ARG A 1 99 ? -2.521 -8.141 -10.063 1.00 95.38 99 ARG A C 1
ATOM 791 O O . ARG A 1 99 ? -1.762 -7.921 -11.007 1.00 95.38 99 ARG A O 1
ATOM 798 N N . PRO A 1 100 ? -2.067 -8.118 -8.790 1.00 94.25 100 PRO A N 1
ATOM 799 C CA . PRO A 1 100 ? -0.660 -7.866 -8.483 1.00 94.25 100 PRO A CA 1
ATOM 800 C C . PRO A 1 100 ? 0.284 -8.895 -9.117 1.00 94.25 100 PRO A C 1
ATOM 802 O O . PRO A 1 100 ? 1.319 -8.507 -9.653 1.00 94.25 100 PRO A O 1
ATOM 805 N N . LEU A 1 101 ? -0.093 -10.181 -9.114 1.00 93.31 101 LEU A N 1
ATOM 806 C CA . LEU A 1 101 ? 0.710 -11.256 -9.703 1.00 93.31 101 LEU A CA 1
ATOM 807 C C . LEU A 1 101 ? 0.854 -11.081 -11.217 1.00 93.31 101 LEU A C 1
ATOM 809 O O . LEU A 1 101 ? 1.971 -11.092 -11.723 1.00 93.31 101 LEU A O 1
ATOM 813 N N . TYR A 1 102 ? -0.253 -10.830 -11.918 1.00 93.12 102 TYR A N 1
ATOM 814 C CA . TYR A 1 102 ? -0.234 -10.575 -13.359 1.00 93.12 102 TYR A CA 1
ATOM 815 C C . TYR A 1 102 ? 0.739 -9.443 -13.733 1.00 93.12 102 TYR A C 1
ATOM 817 O O . TYR A 1 102 ? 1.531 -9.561 -14.669 1.00 93.12 102 TYR A O 1
ATOM 825 N N . HIS A 1 103 ? 0.719 -8.341 -12.978 1.00 92.56 103 HIS A N 1
ATOM 826 C CA . HIS A 1 103 ? 1.605 -7.209 -13.242 1.00 92.56 103 HIS A CA 1
ATOM 827 C C . HIS A 1 103 ? 3.072 -7.484 -12.873 1.00 92.56 103 HIS A C 1
ATOM 829 O O . HIS A 1 103 ? 3.956 -6.949 -13.543 1.00 92.56 103 HIS A O 1
ATOM 835 N N . LEU A 1 104 ? 3.342 -8.320 -11.864 1.00 92.19 104 LEU A N 1
ATOM 836 C CA . LEU A 1 104 ? 4.698 -8.789 -11.548 1.00 92.19 104 LEU A CA 1
ATOM 837 C C . LEU A 1 104 ? 5.268 -9.643 -12.681 1.00 92.19 104 LEU A C 1
ATOM 839 O O . LEU A 1 104 ? 6.381 -9.391 -13.139 1.00 92.19 104 LEU A O 1
ATOM 843 N N . GLU A 1 105 ? 4.501 -10.619 -13.165 1.00 90.75 105 GLU A N 1
ATOM 844 C CA . GLU A 1 105 ? 4.913 -11.496 -14.265 1.00 90.75 105 GLU A CA 1
ATOM 845 C C . GLU A 1 105 ? 5.192 -10.698 -15.539 1.00 90.75 105 GLU A C 1
ATOM 847 O O . GLU A 1 105 ? 6.234 -10.880 -16.172 1.00 90.75 105 GLU A O 1
ATOM 852 N N . LEU A 1 106 ? 4.315 -9.746 -15.872 1.00 88.31 106 LEU A N 1
ATOM 853 C CA . LEU A 1 106 ? 4.506 -8.855 -17.013 1.00 88.31 106 LEU A CA 1
ATOM 854 C C . LEU A 1 106 ? 5.781 -8.009 -16.874 1.00 88.31 106 LEU A C 1
ATOM 856 O O . LEU A 1 106 ? 6.548 -7.875 -17.829 1.00 88.31 106 LEU A O 1
ATOM 860 N N . ALA A 1 107 ? 6.039 -7.458 -15.686 1.00 87.31 107 ALA A N 1
ATOM 861 C CA . ALA A 1 107 ? 7.241 -6.671 -15.428 1.00 87.31 107 ALA A CA 1
ATOM 862 C C . ALA A 1 107 ? 8.522 -7.517 -15.539 1.00 87.31 107 ALA A C 1
ATOM 864 O O . ALA A 1 107 ? 9.499 -7.087 -16.157 1.00 87.31 107 ALA A O 1
ATOM 865 N N . HIS A 1 108 ? 8.514 -8.737 -14.995 1.00 86.00 108 HIS A N 1
ATOM 866 C CA . HIS A 1 108 ? 9.634 -9.669 -15.111 1.00 86.00 108 HIS A CA 1
ATOM 867 C C . HIS A 1 108 ? 9.884 -10.108 -16.553 1.00 86.00 108 HIS A C 1
ATOM 869 O O . HIS A 1 108 ? 11.041 -10.163 -16.970 1.00 86.00 108 HIS A O 1
ATOM 875 N N . TYR A 1 109 ? 8.825 -10.360 -17.324 1.00 84.12 109 TYR A N 1
ATOM 876 C CA . TYR A 1 109 ? 8.937 -10.662 -18.748 1.00 84.12 109 TYR A CA 1
ATOM 877 C C . TYR A 1 109 ? 9.646 -9.528 -19.501 1.00 84.12 109 TYR A C 1
ATOM 879 O O . TYR A 1 109 ? 10.627 -9.771 -20.203 1.00 84.12 109 TYR A O 1
ATOM 887 N N . HIS A 1 110 ? 9.225 -8.275 -19.297 1.00 77.75 110 HIS A N 1
ATOM 888 C CA . HIS A 1 110 ? 9.868 -7.122 -19.934 1.00 77.75 110 HIS A CA 1
ATOM 889 C C . HIS A 1 110 ? 11.338 -6.950 -19.528 1.00 77.75 110 HIS A C 1
ATOM 891 O O . HIS A 1 110 ? 12.175 -6.659 -20.381 1.00 77.75 110 HIS A O 1
ATOM 897 N N . LEU A 1 111 ? 11.672 -7.172 -18.254 1.00 79.12 111 LEU A N 1
ATOM 898 C CA . LEU A 1 111 ? 13.054 -7.139 -17.770 1.00 79.12 111 LEU A CA 1
ATOM 899 C C . LEU A 1 111 ? 13.930 -8.243 -18.378 1.00 79.12 111 LEU A C 1
ATOM 901 O O . LEU A 1 111 ? 15.093 -7.990 -18.688 1.00 79.12 111 LEU A O 1
ATOM 905 N N . GLY A 1 112 ? 13.389 -9.452 -18.541 1.00 78.25 112 GLY A N 1
ATOM 906 C CA . GLY A 1 112 ? 14.084 -10.566 -19.191 1.00 78.25 112 GLY A CA 1
ATOM 907 C C . GLY A 1 112 ? 14.405 -10.252 -20.650 1.00 78.25 112 GLY A C 1
ATOM 908 O O . GLY A 1 112 ? 15.562 -10.329 -21.052 1.00 78.25 112 GLY A O 1
ATOM 909 N N . VAL A 1 113 ? 13.407 -9.771 -21.398 1.00 70.12 113 VAL A N 1
ATOM 910 C CA . VAL A 1 113 ? 13.567 -9.361 -22.803 1.00 70.12 113 VAL A CA 1
ATOM 911 C C . VAL A 1 113 ? 14.597 -8.233 -22.953 1.00 70.12 113 VAL A C 1
ATOM 913 O O . VAL A 1 113 ? 15.418 -8.268 -23.865 1.00 70.12 113 VAL A O 1
ATOM 916 N N . LEU A 1 114 ? 14.598 -7.244 -22.051 1.00 63.44 114 LEU A N 1
ATOM 917 C CA . LEU A 1 114 ? 15.580 -6.151 -22.064 1.00 63.44 114 LEU A CA 1
ATOM 918 C C . LEU A 1 114 ? 17.018 -6.636 -21.838 1.00 63.44 114 LEU A C 1
ATOM 920 O O . LEU A 1 114 ? 17.935 -6.106 -22.459 1.00 63.44 114 LEU A O 1
ATOM 924 N N . ARG A 1 115 ? 17.226 -7.627 -20.963 1.00 66.44 115 ARG A N 1
ATOM 925 C CA . ARG A 1 115 ? 18.559 -8.189 -20.683 1.00 66.44 115 ARG A CA 1
ATOM 926 C C . ARG A 1 115 ? 19.090 -9.057 -21.818 1.00 66.44 115 ARG A C 1
ATOM 928 O O . ARG A 1 115 ? 20.293 -9.081 -22.027 1.00 66.44 115 ARG A O 1
ATOM 935 N N . GLU A 1 116 ? 18.213 -9.766 -22.522 1.00 64.69 116 GLU A N 1
ATOM 936 C CA . GLU A 1 116 ? 18.583 -10.594 -23.679 1.00 64.69 116 GLU A CA 1
ATOM 937 C C . GLU A 1 116 ? 18.925 -9.762 -24.927 1.00 64.69 116 GLU A C 1
ATOM 939 O O . GLU A 1 116 ? 19.607 -10.252 -25.823 1.00 64.69 116 GLU A O 1
ATOM 944 N N . ALA A 1 117 ? 18.456 -8.512 -24.996 1.00 57.28 117 ALA A N 1
ATOM 945 C CA . ALA A 1 117 ? 18.667 -7.611 -26.128 1.00 57.28 117 ALA A CA 1
ATOM 946 C C . ALA A 1 117 ? 19.951 -6.749 -26.045 1.00 57.28 117 ALA A C 1
ATOM 948 O O . ALA A 1 117 ? 20.175 -5.941 -26.950 1.00 57.28 117 ALA A O 1
ATOM 949 N N . GLN A 1 118 ? 20.760 -6.884 -24.983 1.00 52.56 118 GLN A N 1
ATOM 950 C CA . GLN A 1 118 ? 22.054 -6.199 -24.790 1.00 52.56 118 GLN A CA 1
ATOM 951 C C . GLN A 1 118 ? 23.236 -7.121 -25.098 1.00 52.56 118 GLN A C 1
ATOM 953 O O . GLN A 1 118 ? 24.242 -6.598 -25.629 1.00 52.56 118 GLN A O 1
#

Foldseek 3Di:
DDDDDDDDPPPPPVPDDDLVVLQVVLVVCVVVVVLVSNLVSLVVSCVVDNDLVSLQVLLVSLLVQLLCLQVVVPPPVVSNVSSLVSLVSSCVSVVPDCSSVVSNVVSVVVVVVVVVVD